Protein AF-A0A918YNK9-F1 (afdb_monomer)

Nearest PDB structures (foldseek):
  3v4v-assembly2_C  TM=7.750E-01  e=4.342E-01  Homo sapiens
  3od9-assembly1_B  TM=3.825E-01  e=2.742E-01  Aeromonas hydrophila subsp. hydrophila ATCC 7966
  5y31-assembly2_D  TM=4.243E-01  e=4.577E+00  Homo sapiens
  5y2z-assembly3_F  TM=4.241E-01  e=5.438E+00  Homo sapiens

Sequence (120 aa):
MAGENIGSATNTGAVTVLHGTPKGLDTSSGAQPFAQSSPGVPGDDEKDDYFGQDVKLDDVTGDGRADLLVGSQENAGNDAVTYLPSDGTRITTTGSRTVSPSTSGVSTTGTPYFGANFAD

Secondary structure (DSSP, 8-state):
-TT--BTTBTT-B-EEEE-EETTEE--SS-EEEE-TTSTTSSS---TT--BTSSEEEE-SSSSSSPEEEEEE-GGGTT-EEEEE-B-SSSB-STT-EEE-HHHHT---SS----SSS---

Structure (mmCIF, N/CA/C/O backbone):
data_AF-A0A918YNK9-F1
#
_entry.id   AF-A0A918YNK9-F1
#
loop_
_atom_site.group_PDB
_atom_site.id
_atom_site.type_symbol
_atom_site.label_atom_id
_atom_site.label_alt_id
_atom_site.label_comp_id
_atom_site.label_asym_id
_atom_site.label_entity_id
_atom_site.label_seq_id
_atom_site.pdbx_PDB_ins_code
_atom_site.Cartn_x
_atom_site.Cartn_y
_atom_site.Cartn_z
_atom_site.occupancy
_atom_site.B_iso_or_equiv
_atom_site.auth_seq_id
_atom_site.auth_comp_id
_atom_site.auth_asym_id
_atom_site.auth_atom_id
_atom_site.pdbx_PDB_model_num
ATOM 1 N N . MET A 1 1 ? 3.686 10.226 0.890 1.00 55.41 1 MET A N 1
ATOM 2 C CA . MET A 1 1 ? 3.204 10.830 -0.382 1.00 55.41 1 MET A CA 1
ATOM 3 C C . MET A 1 1 ? 3.790 10.039 -1.539 1.00 55.41 1 MET A C 1
ATOM 5 O O . MET A 1 1 ? 4.901 9.562 -1.359 1.00 55.41 1 MET A O 1
ATOM 9 N N . ALA A 1 2 ? 3.142 9.921 -2.706 1.00 62.47 2 ALA A N 1
ATOM 10 C CA . ALA A 1 2 ? 3.811 9.329 -3.873 1.00 62.47 2 ALA A CA 1
ATOM 11 C C . ALA A 1 2 ? 5.109 10.106 -4.170 1.00 62.47 2 ALA A C 1
ATOM 13 O O . ALA A 1 2 ? 5.083 11.333 -4.278 1.00 62.47 2 ALA A O 1
ATOM 14 N N . GLY A 1 3 ? 6.247 9.408 -4.224 1.00 67.75 3 GLY A N 1
ATOM 15 C CA . GLY A 1 3 ? 7.561 10.020 -4.446 1.00 67.75 3 GLY A CA 1
ATOM 16 C C . GLY A 1 3 ? 8.228 10.667 -3.219 1.00 67.75 3 GLY A C 1
ATOM 17 O O . GLY A 1 3 ? 9.194 11.409 -3.374 1.00 67.75 3 GLY A O 1
ATOM 18 N N . GLU A 1 4 ? 7.753 10.416 -1.996 1.00 80.44 4 GLU A N 1
ATOM 19 C CA . GLU A 1 4 ? 8.489 10.797 -0.782 1.00 80.44 4 GLU A CA 1
ATOM 20 C C . GLU A 1 4 ? 9.848 10.080 -0.707 1.00 80.44 4 GLU A C 1
ATOM 22 O O . GLU A 1 4 ? 9.971 8.931 -1.131 1.00 80.44 4 GLU A O 1
ATOM 27 N N . ASN A 1 5 ? 10.871 10.754 -0.175 1.00 84.94 5 ASN A N 1
ATOM 28 C CA . ASN A 1 5 ? 12.180 10.149 0.070 1.00 84.94 5 ASN A CA 1
ATOM 29 C C . ASN A 1 5 ? 12.211 9.560 1.483 1.00 84.94 5 ASN A C 1
ATOM 31 O O . ASN A 1 5 ? 12.034 10.308 2.448 1.00 84.94 5 ASN A O 1
ATOM 35 N N . ILE A 1 6 ? 12.513 8.269 1.611 1.00 82.19 6 ILE A N 1
ATOM 36 C CA . ILE A 1 6 ? 12.710 7.616 2.906 1.00 82.19 6 ILE A CA 1
ATOM 37 C C . ILE A 1 6 ? 14.191 7.247 3.043 1.00 82.19 6 ILE A C 1
ATOM 39 O O . ILE A 1 6 ? 14.763 6.486 2.262 1.00 82.19 6 ILE A O 1
ATOM 43 N N . GLY A 1 7 ? 14.859 7.854 4.028 1.00 86.88 7 GLY A N 1
ATOM 44 C CA . GLY A 1 7 ? 16.307 7.719 4.195 1.00 86.88 7 GLY A CA 1
ATOM 45 C C . GLY A 1 7 ? 17.083 8.233 2.974 1.00 86.88 7 GLY A C 1
ATOM 46 O O . GLY A 1 7 ? 16.975 9.403 2.611 1.00 8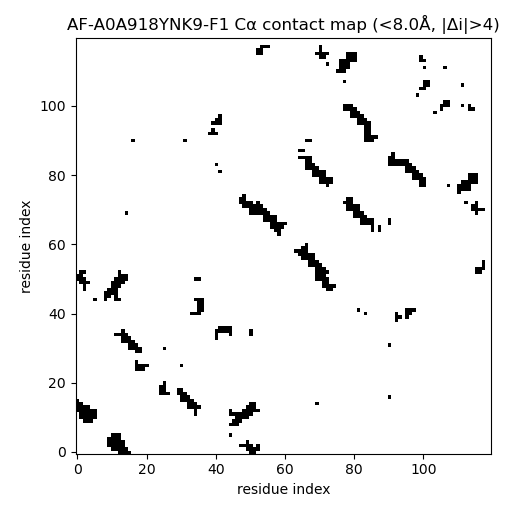6.88 7 GLY A O 1
ATOM 47 N N . SER A 1 8 ? 17.906 7.372 2.368 1.00 86.69 8 SER A N 1
ATOM 48 C CA . SER A 1 8 ? 18.681 7.690 1.157 1.00 86.69 8 SER A CA 1
ATOM 49 C C . SER A 1 8 ? 17.987 7.299 -0.148 1.00 86.69 8 SER A C 1
ATOM 51 O O . SER A 1 8 ? 18.479 7.661 -1.218 1.00 86.69 8 SER A O 1
ATOM 53 N N . ALA A 1 9 ? 16.890 6.544 -0.081 1.00 87.56 9 ALA A N 1
ATOM 54 C CA . ALA A 1 9 ? 16.146 6.125 -1.256 1.00 87.56 9 ALA A CA 1
ATOM 55 C C . ALA A 1 9 ? 15.208 7.264 -1.687 1.00 87.56 9 ALA A C 1
ATOM 57 O O . ALA A 1 9 ? 14.400 7.780 -0.911 1.00 87.56 9 ALA A O 1
ATOM 58 N N . THR A 1 10 ? 15.391 7.735 -2.920 1.00 89.50 10 THR A N 1
ATOM 59 C CA . THR A 1 10 ? 14.621 8.857 -3.466 1.00 89.50 10 THR A CA 1
ATOM 60 C C . THR A 1 10 ? 13.368 8.361 -4.163 1.00 89.50 10 THR A C 1
ATOM 62 O O . THR A 1 10 ? 13.435 7.340 -4.834 1.00 89.50 10 THR A O 1
ATOM 65 N N . ASN A 1 11 ? 12.273 9.114 -4.097 1.00 87.94 11 ASN A N 1
ATOM 66 C CA . ASN A 1 11 ? 11.015 8.783 -4.768 1.00 87.94 11 ASN A CA 1
ATOM 67 C C . ASN A 1 11 ? 10.399 7.428 -4.363 1.00 87.94 11 ASN A C 1
ATOM 69 O O . ASN A 1 11 ? 9.666 6.831 -5.142 1.00 87.94 11 ASN A O 1
ATOM 73 N N . THR A 1 12 ? 10.669 6.964 -3.144 1.00 90.50 12 THR A N 1
ATOM 74 C CA . THR A 1 12 ? 10.164 5.687 -2.602 1.00 90.50 12 THR A CA 1
ATOM 75 C C . THR A 1 12 ? 8.648 5.673 -2.476 1.00 90.50 12 THR A C 1
ATOM 77 O O . THR A 1 12 ? 7.995 4.728 -2.887 1.00 90.50 12 THR A O 1
ATOM 80 N N . GLY A 1 13 ? 8.066 6.771 -1.991 1.00 93.44 13 GLY A N 1
ATOM 81 C CA . GLY A 1 13 ? 6.634 6.874 -1.771 1.00 93.44 13 GLY A CA 1
ATOM 82 C C . GLY A 1 13 ? 6.162 6.410 -0.389 1.00 93.44 13 GLY A C 1
ATOM 83 O O . GLY A 1 13 ? 6.845 5.702 0.338 1.00 93.44 13 GLY A O 1
ATOM 84 N N . ALA A 1 14 ? 4.970 6.868 -0.015 1.00 95.19 14 ALA A N 1
ATOM 85 C CA . ALA A 1 14 ? 4.261 6.459 1.193 1.00 95.19 14 ALA A CA 1
ATOM 86 C C . ALA A 1 14 ? 2.774 6.814 1.073 1.00 95.19 14 ALA A C 1
ATOM 88 O O . ALA A 1 14 ? 2.409 7.805 0.425 1.00 95.19 14 ALA A O 1
ATOM 89 N N . VAL A 1 15 ? 1.926 6.090 1.796 1.00 96.25 15 VAL A N 1
ATOM 90 C CA . VAL A 1 15 ? 0.494 6.373 1.957 1.00 96.25 15 VAL A CA 1
ATOM 91 C C . VAL A 1 15 ? 0.176 6.635 3.424 1.00 96.25 15 VAL A C 1
ATOM 93 O O . VAL A 1 15 ? 0.771 6.033 4.310 1.00 96.25 15 VAL A O 1
ATOM 96 N N . THR A 1 16 ? -0.786 7.514 3.696 1.00 95.38 16 THR A N 1
ATOM 97 C CA . THR A 1 16 ? -1.301 7.726 5.055 1.00 95.38 16 THR A CA 1
ATOM 98 C C . THR A 1 16 ? -2.802 7.531 5.045 1.00 95.38 16 THR A C 1
ATOM 100 O O . THR A 1 16 ? -3.518 8.274 4.376 1.00 95.38 16 THR A O 1
ATOM 103 N N . VAL A 1 17 ? -3.287 6.559 5.813 1.00 94.81 17 VAL A N 1
ATOM 104 C CA . VAL A 1 17 ? -4.723 6.344 6.002 1.00 94.81 17 VAL A CA 1
ATOM 105 C C . VAL A 1 17 ? -5.209 7.228 7.143 1.00 94.81 17 VAL A C 1
ATOM 107 O O . VAL A 1 17 ? -4.629 7.229 8.229 1.00 94.81 17 VAL A O 1
ATOM 110 N N . LEU A 1 18 ? -6.277 7.985 6.891 1.00 92.69 18 LEU A N 1
ATOM 111 C CA . LEU A 1 18 ? -6.979 8.788 7.888 1.00 92.69 18 LEU A CA 1
ATOM 112 C C . LEU A 1 18 ? -8.401 8.258 8.033 1.00 92.69 18 LEU A C 1
ATOM 114 O O . LEU A 1 18 ? -9.152 8.202 7.059 1.00 92.69 18 LEU A O 1
ATOM 118 N N . HIS A 1 19 ? -8.785 7.891 9.251 1.00 88.94 19 HIS A N 1
ATOM 119 C CA . HIS A 1 19 ? -10.126 7.383 9.513 1.00 88.94 19 HIS A CA 1
ATOM 120 C C . HIS A 1 19 ? -11.147 8.520 9.605 1.00 88.94 19 HIS A C 1
ATOM 122 O O . HIS A 1 19 ? -10.899 9.568 10.201 1.00 88.94 19 HIS A O 1
ATOM 128 N N . GLY A 1 20 ? -12.330 8.298 9.035 1.00 87.62 20 GLY A N 1
ATOM 129 C CA . GLY A 1 20 ? -13.468 9.193 9.200 1.00 87.62 20 GLY A CA 1
ATOM 130 C C . GLY A 1 20 ? -14.152 9.003 10.554 1.00 87.62 20 GLY A C 1
ATOM 131 O O . GLY A 1 20 ? -14.275 7.893 11.066 1.00 87.62 20 GLY A O 1
ATOM 132 N N . THR A 1 21 ? -14.659 10.095 11.113 1.00 88.00 21 THR A N 1
ATOM 133 C CA . THR A 1 21 ? -15.540 10.111 12.284 1.00 88.00 21 THR A CA 1
ATOM 134 C C . THR A 1 21 ? -16.816 10.888 11.948 1.00 88.00 21 THR A C 1
ATOM 136 O O . THR A 1 21 ? -16.827 11.657 10.981 1.00 88.00 21 THR A O 1
ATOM 139 N N . PRO A 1 22 ? -17.878 10.809 12.775 1.00 91.62 22 PRO A N 1
ATOM 140 C CA . PRO A 1 22 ? -19.053 11.668 12.608 1.00 91.62 22 PRO A CA 1
ATOM 141 C C . PRO A 1 22 ? -18.749 13.177 12.628 1.00 91.62 22 PRO A C 1
ATOM 143 O O . PRO A 1 22 ? -19.600 13.973 12.246 1.00 91.62 22 PRO A O 1
ATOM 146 N N . LYS A 1 23 ? -17.559 13.584 13.093 1.00 90.94 23 LYS A N 1
ATOM 147 C CA . LYS A 1 23 ? -17.110 14.983 13.144 1.00 90.94 23 LYS A CA 1
ATOM 148 C C . LYS A 1 23 ? -16.143 15.357 12.010 1.00 90.94 23 LYS A C 1
ATOM 150 O O . LYS A 1 23 ? -15.653 16.481 12.002 1.00 90.94 23 LYS A O 1
ATOM 155 N N . GLY A 1 24 ? -15.868 14.447 11.074 1.00 90.50 24 GLY A N 1
ATOM 156 C CA . GLY A 1 24 ? -14.866 14.612 10.015 1.00 90.50 24 GLY A CA 1
ATOM 157 C C . GLY A 1 24 ? -13.680 13.659 10.174 1.00 90.50 24 GLY A C 1
ATOM 158 O O . GLY A 1 24 ? -13.741 12.714 10.960 1.00 90.50 24 GLY A O 1
ATOM 159 N N . LEU A 1 25 ? -12.608 13.893 9.416 1.00 90.44 25 LEU A N 1
ATOM 160 C CA . LEU A 1 25 ? -11.387 13.079 9.471 1.00 90.44 25 LEU A CA 1
ATOM 161 C C . LEU A 1 25 ? -10.702 13.183 10.843 1.00 90.44 25 LEU A C 1
ATOM 163 O O . LEU A 1 25 ? -10.532 14.282 11.371 1.00 90.44 25 LEU A O 1
ATOM 167 N N . ASP A 1 26 ? -10.279 12.047 11.397 1.00 89.06 26 ASP A N 1
ATOM 168 C CA . ASP A 1 26 ? -9.397 11.994 12.563 1.00 89.06 26 ASP A CA 1
ATOM 169 C C . ASP A 1 26 ? -7.951 12.240 12.121 1.00 89.06 26 ASP A C 1
ATOM 171 O O . ASP A 1 26 ? -7.266 11.351 11.613 1.00 89.06 26 ASP A O 1
ATOM 175 N N . THR A 1 27 ? -7.490 13.470 12.326 1.00 87.31 27 THR A N 1
ATOM 176 C CA . THR A 1 27 ? -6.110 13.886 12.053 1.00 87.31 27 THR A CA 1
ATOM 177 C C . THR A 1 27 ? -5.227 13.921 13.302 1.00 87.31 27 THR A C 1
ATOM 179 O O . THR A 1 27 ? -4.048 14.251 13.187 1.00 87.31 27 THR A O 1
ATOM 182 N N . SER A 1 28 ? -5.760 13.634 14.496 1.00 84.69 28 SER A N 1
ATOM 183 C CA . SER A 1 28 ? -5.054 13.836 15.772 1.00 84.69 28 SER A CA 1
ATOM 184 C C . SER A 1 28 ? -4.611 12.541 16.447 1.00 84.69 28 SER A C 1
ATOM 186 O O . SER A 1 28 ? -3.625 12.556 17.183 1.00 84.69 28 SER A O 1
ATOM 188 N N . SER A 1 29 ? -5.307 11.430 16.207 1.00 80.56 29 SER A N 1
ATOM 189 C CA . SER A 1 29 ? -4.989 10.125 16.806 1.00 80.56 29 SER A CA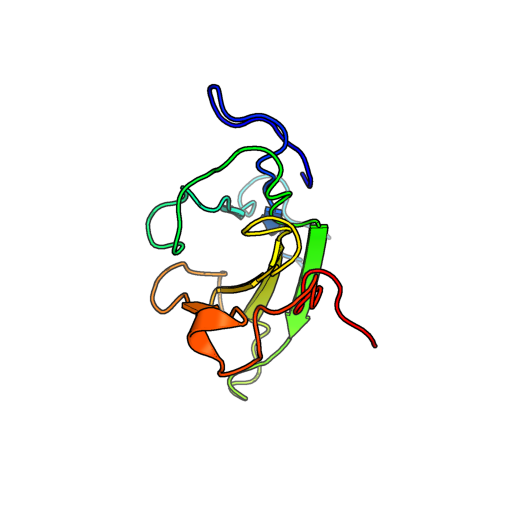 1
ATOM 190 C C . SER A 1 29 ? -5.066 8.944 15.839 1.00 80.56 29 SER A C 1
ATOM 192 O O . SER A 1 29 ? -4.622 7.849 16.184 1.00 80.56 29 SER A O 1
ATOM 194 N N . GLY A 1 30 ? -5.634 9.151 14.649 1.00 77.56 30 GLY A N 1
ATOM 195 C CA . GLY A 1 30 ? -6.029 8.074 13.740 1.00 77.56 30 GLY A CA 1
ATOM 196 C C . GLY A 1 30 ? -5.183 7.901 12.480 1.00 77.56 30 GLY A C 1
ATOM 197 O O . GLY A 1 30 ? -5.561 7.094 11.636 1.00 77.56 30 GLY A O 1
ATOM 198 N N . ALA A 1 31 ? -4.081 8.639 12.316 1.00 91.75 31 ALA A N 1
ATOM 199 C CA . ALA A 1 31 ? -3.258 8.550 11.111 1.00 91.75 31 ALA A CA 1
ATOM 200 C C . ALA A 1 31 ? -2.393 7.279 11.088 1.00 91.75 31 ALA A C 1
ATOM 202 O O . ALA A 1 31 ? -1.660 7.009 12.039 1.00 91.75 31 ALA A O 1
ATOM 203 N N . GLN A 1 32 ? -2.445 6.531 9.983 1.00 94.75 32 GLN A N 1
ATOM 204 C CA . GLN A 1 32 ? -1.657 5.316 9.770 1.00 94.75 32 GLN A CA 1
ATOM 205 C C . GLN A 1 32 ? -0.751 5.479 8.540 1.00 94.75 32 GLN A C 1
ATOM 207 O O . GLN A 1 32 ? -1.233 5.313 7.416 1.00 94.75 32 GLN A O 1
ATOM 212 N N . PRO A 1 33 ? 0.528 5.852 8.720 1.00 95.12 33 PRO A N 1
ATOM 213 C CA . PRO A 1 33 ? 1.480 5.899 7.621 1.00 95.12 33 PRO A CA 1
ATOM 214 C C . PRO A 1 33 ? 1.956 4.488 7.258 1.00 95.12 33 PRO A C 1
ATOM 216 O O . PRO A 1 33 ? 2.238 3.677 8.142 1.00 95.12 33 PRO A O 1
ATOM 219 N N . PHE A 1 34 ? 2.088 4.228 5.962 1.00 97.12 34 PHE A N 1
ATOM 220 C CA . PHE A 1 34 ? 2.666 3.013 5.407 1.00 97.12 34 PHE A CA 1
ATOM 221 C C . PHE A 1 34 ? 3.603 3.360 4.247 1.00 97.12 34 PHE A C 1
ATOM 223 O O . PHE A 1 34 ? 3.292 4.194 3.397 1.00 97.12 34 PHE A O 1
ATOM 230 N N . ALA A 1 35 ? 4.729 2.669 4.212 1.00 96.44 35 ALA A N 1
ATOM 231 C CA . ALA A 1 35 ? 5.701 2.604 3.127 1.00 96.44 35 ALA A CA 1
ATOM 232 C C . ALA A 1 35 ? 6.053 1.127 2.897 1.00 96.44 35 ALA A C 1
ATOM 234 O O . ALA A 1 35 ? 5.639 0.280 3.698 1.00 96.44 35 ALA A O 1
ATOM 235 N N . GLN A 1 36 ? 6.817 0.799 1.858 1.00 94.00 36 GLN A N 1
ATOM 236 C CA . GLN A 1 36 ? 7.198 -0.595 1.601 1.00 94.00 36 GLN A CA 1
ATOM 237 C C . GLN A 1 36 ? 8.056 -1.152 2.733 1.00 94.00 36 GLN A C 1
ATOM 239 O O . GLN A 1 36 ? 7.808 -2.260 3.193 1.00 94.00 36 GLN A O 1
ATOM 244 N N . SER A 1 37 ? 8.943 -0.329 3.295 1.00 95.25 37 SER A N 1
ATOM 245 C CA . SER A 1 37 ? 9.750 -0.679 4.470 1.00 95.25 37 SER A CA 1
ATOM 246 C C . SER A 1 37 ? 8.977 -0.752 5.796 1.00 95.25 37 SER A C 1
ATOM 248 O O . SER A 1 37 ? 9.560 -1.047 6.847 1.00 95.25 37 SER A O 1
ATOM 250 N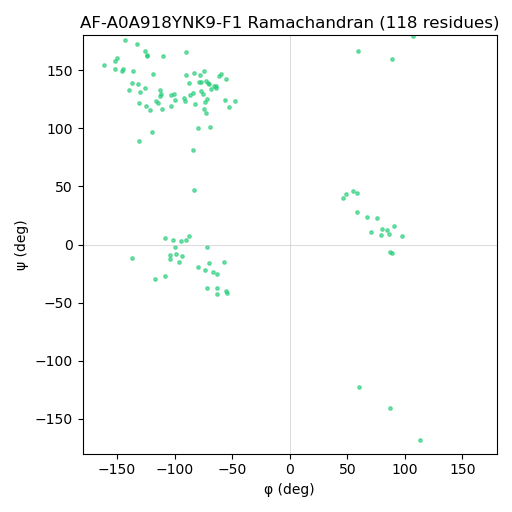 N . SER A 1 38 ? 7.670 -0.462 5.811 1.00 96.94 38 SER A N 1
ATOM 251 C CA . SER A 1 38 ? 6.888 -0.538 7.048 1.00 96.94 38 SER A CA 1
ATOM 252 C C . SER A 1 38 ? 6.827 -1.979 7.566 1.00 96.94 38 SER A C 1
ATOM 254 O O . SER A 1 38 ? 6.562 -2.893 6.789 1.00 96.94 38 SER A O 1
ATOM 256 N N . PRO A 1 39 ? 6.996 -2.225 8.880 1.00 97.00 39 PRO A N 1
ATOM 257 C CA . PRO A 1 39 ? 7.016 -3.583 9.417 1.00 97.00 39 PRO A CA 1
ATOM 258 C C . PRO A 1 39 ? 5.794 -4.426 9.008 1.00 97.00 39 PRO A C 1
ATOM 260 O O . PRO A 1 39 ? 4.653 -4.119 9.365 1.00 97.00 39 PRO A O 1
ATOM 263 N N . GLY A 1 40 ? 6.048 -5.518 8.283 1.00 96.38 4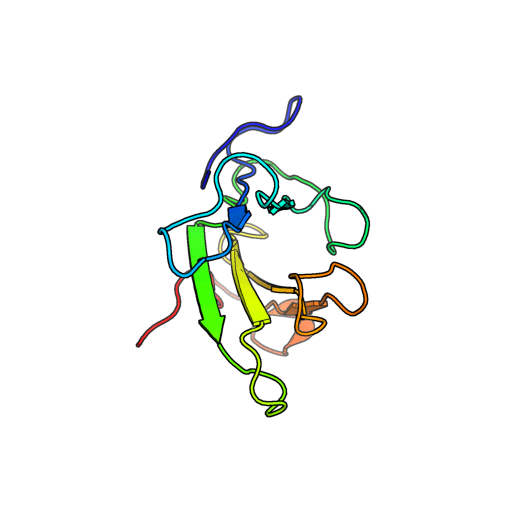0 GLY A N 1
ATOM 264 C CA . GLY A 1 40 ? 5.026 -6.448 7.792 1.00 96.38 40 GLY A CA 1
ATOM 265 C C . GLY A 1 40 ? 4.439 -6.101 6.418 1.00 96.38 40 GLY A C 1
ATOM 266 O O . GLY A 1 40 ? 3.700 -6.916 5.871 1.00 96.38 40 GLY A O 1
ATOM 267 N N . VAL A 1 41 ? 4.768 -4.943 5.841 1.00 97.50 41 VAL A N 1
ATOM 268 C CA . VAL A 1 41 ? 4.521 -4.672 4.419 1.00 97.50 41 VAL A CA 1
ATOM 269 C C . VAL A 1 41 ? 5.598 -5.408 3.605 1.00 97.50 41 VAL A C 1
ATOM 271 O O . VAL A 1 41 ? 6.765 -5.369 3.989 1.00 97.50 41 VAL A O 1
ATOM 274 N N . PRO A 1 42 ? 5.244 -6.158 2.546 1.00 94.88 42 PRO A N 1
ATOM 275 C CA . PRO A 1 42 ? 6.246 -6.826 1.724 1.00 94.88 42 PRO A CA 1
ATOM 276 C C . PRO A 1 42 ? 7.063 -5.833 0.887 1.00 94.88 42 PRO A C 1
ATOM 278 O O . PRO A 1 42 ? 6.493 -4.951 0.248 1.00 94.88 42 PRO A O 1
ATOM 281 N N . GLY A 1 43 ? 8.374 -6.065 0.824 1.00 91.44 43 GLY A N 1
ATOM 282 C CA . GLY A 1 43 ? 9.321 -5.244 0.069 1.00 91.44 43 GLY A CA 1
ATOM 283 C C . GLY A 1 43 ? 10.194 -4.377 0.972 1.00 91.44 43 GLY A C 1
ATOM 284 O O . GLY A 1 43 ? 10.072 -4.412 2.194 1.00 91.44 43 GLY A O 1
ATOM 285 N N . ASP A 1 44 ? 11.084 -3.623 0.343 1.00 92.81 44 ASP A N 1
ATOM 286 C CA . ASP A 1 44 ? 11.878 -2.563 0.955 1.00 92.81 44 ASP A CA 1
ATOM 287 C C . ASP A 1 44 ? 11.622 -1.276 0.162 1.00 92.81 44 ASP A C 1
ATOM 289 O O . ASP A 1 44 ? 11.103 -1.330 -0.949 1.00 92.81 44 ASP A O 1
ATOM 293 N N . ASP A 1 45 ? 11.960 -0.118 0.724 1.00 91.44 45 ASP A N 1
ATOM 294 C CA . ASP A 1 45 ? 11.871 1.133 -0.028 1.00 91.44 45 ASP A CA 1
ATOM 295 C C . ASP A 1 45 ? 13.003 1.183 -1.068 1.00 91.44 45 ASP A C 1
ATOM 297 O O . ASP A 1 45 ? 14.177 1.316 -0.692 1.00 91.44 45 ASP A O 1
ATOM 301 N N . GLU A 1 46 ? 12.682 1.133 -2.362 1.00 88.50 46 GLU A N 1
ATOM 302 C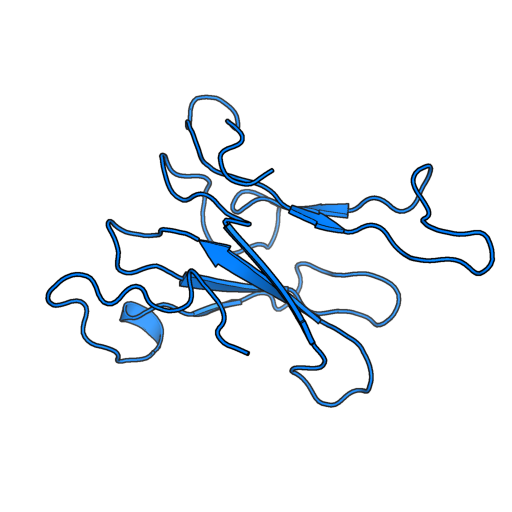 CA . GLU A 1 46 ? 13.661 1.325 -3.430 1.00 88.50 46 GLU A CA 1
ATOM 303 C C . GLU A 1 46 ? 13.448 2.653 -4.163 1.00 88.50 46 GLU A C 1
ATOM 305 O O . GLU A 1 46 ? 12.453 3.378 -4.037 1.00 88.50 46 GLU A O 1
ATOM 310 N N . LYS A 1 47 ? 14.501 3.065 -4.868 1.00 90.06 47 LYS A N 1
ATOM 311 C CA . LYS A 1 47 ? 14.476 4.328 -5.589 1.00 90.06 47 LYS A CA 1
ATOM 312 C C . LYS A 1 47 ? 13.484 4.230 -6.750 1.00 90.06 47 LYS A C 1
ATOM 314 O O . LYS A 1 47 ? 13.612 3.338 -7.577 1.00 90.06 47 LYS A O 1
ATOM 319 N N . ASP A 1 48 ? 12.649 5.261 -6.875 1.00 89.56 48 ASP A N 1
ATOM 320 C CA . ASP A 1 48 ? 11.677 5.429 -7.960 1.00 89.56 48 ASP A CA 1
ATO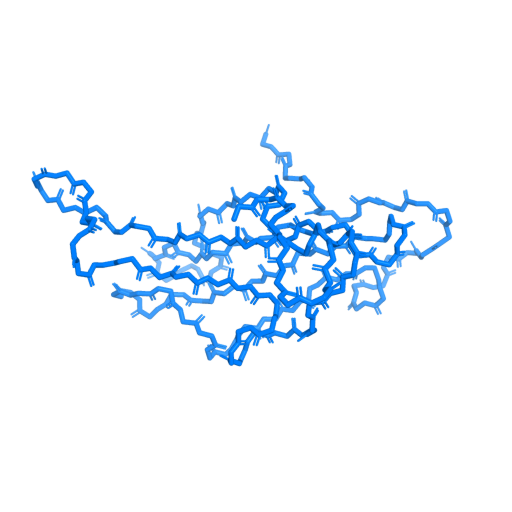M 321 C C . ASP A 1 48 ? 10.532 4.389 -7.956 1.00 89.56 48 ASP A C 1
ATOM 323 O O . ASP A 1 48 ? 9.883 4.217 -8.983 1.00 89.56 48 ASP A O 1
ATOM 327 N N . ASP A 1 49 ? 10.216 3.766 -6.810 1.00 91.69 49 ASP A N 1
ATOM 328 C CA . ASP A 1 49 ? 9.051 2.867 -6.686 1.00 91.69 49 ASP A CA 1
ATOM 329 C C . ASP A 1 49 ? 7.724 3.610 -6.506 1.00 91.69 49 ASP A C 1
ATOM 331 O O . ASP A 1 49 ? 6.657 3.057 -6.754 1.00 91.69 49 ASP A O 1
ATOM 335 N N . TYR A 1 50 ? 7.743 4.877 -6.088 1.00 92.69 50 TYR A N 1
ATOM 336 C CA . TYR A 1 50 ? 6.549 5.715 -5.949 1.00 92.69 50 TYR A CA 1
ATOM 337 C C . TYR A 1 50 ? 5.369 5.033 -5.229 1.00 92.69 50 TYR A C 1
ATOM 339 O O . TYR A 1 50 ? 4.219 5.243 -5.612 1.00 92.69 50 TYR A O 1
ATOM 347 N N . PHE A 1 51 ? 5.612 4.253 -4.174 1.00 95.19 51 PHE A N 1
ATOM 348 C CA . PHE A 1 51 ? 4.568 3.621 -3.372 1.00 95.19 51 PHE A CA 1
ATOM 349 C C . PHE A 1 51 ? 3.465 4.620 -2.995 1.00 95.19 51 PHE A C 1
ATOM 351 O O . PHE A 1 51 ? 3.717 5.686 -2.418 1.00 95.19 51 PHE A O 1
ATOM 358 N N . GLY A 1 52 ? 2.226 4.294 -3.359 1.00 94.81 52 GLY A N 1
ATOM 359 C CA . GLY A 1 52 ? 1.107 5.229 -3.259 1.00 94.81 52 GLY A CA 1
ATOM 360 C C . GLY A 1 52 ? 0.876 6.070 -4.504 1.00 94.81 52 GLY A C 1
ATOM 361 O O . GLY A 1 52 ? 0.168 7.071 -4.404 1.00 94.81 52 GLY A O 1
ATOM 362 N N . GLN A 1 53 ? 1.452 5.695 -5.651 1.00 93.06 53 GLN A N 1
ATOM 363 C CA . GLN A 1 53 ? 1.166 6.328 -6.938 1.00 93.06 53 GLN A CA 1
ATOM 364 C C . GLN A 1 53 ? -0.332 6.312 -7.233 1.00 93.06 53 GLN A C 1
ATOM 366 O O . GLN A 1 53 ? -0.872 7.316 -7.694 1.00 93.06 53 GLN A O 1
ATOM 371 N N . ASP A 1 54 ? -0.979 5.191 -6.932 1.00 92.75 54 ASP A N 1
ATOM 372 C CA . ASP A 1 54 ? -2.425 5.082 -6.923 1.00 92.75 54 ASP A CA 1
ATOM 373 C C . ASP A 1 54 ? -2.887 4.315 -5.683 1.00 92.75 54 ASP A C 1
ATOM 375 O O . ASP A 1 54 ? -2.169 3.465 -5.144 1.00 92.75 54 ASP A O 1
ATOM 379 N N . VAL A 1 55 ? -4.075 4.654 -5.192 1.00 94.06 55 VAL A N 1
ATOM 380 C CA . VAL A 1 55 ? -4.631 4.112 -3.952 1.00 94.06 55 VAL A CA 1
ATOM 381 C C . VAL A 1 55 ? -6.114 3.828 -4.108 1.00 94.06 55 VAL A C 1
ATOM 383 O O . VAL A 1 55 ? -6.886 4.676 -4.552 1.00 94.06 55 VAL A O 1
ATOM 386 N N . LYS A 1 56 ? -6.536 2.645 -3.663 1.00 94.38 56 LYS A N 1
ATOM 387 C CA . LYS A 1 56 ? -7.950 2.274 -3.613 1.00 94.38 56 LYS A CA 1
ATOM 388 C C . LYS A 1 56 ? -8.297 1.680 -2.255 1.00 94.38 56 LYS A C 1
ATOM 390 O O . LYS A 1 56 ? -7.541 0.884 -1.705 1.00 94.38 56 LYS A O 1
ATOM 395 N N . LEU A 1 57 ? -9.456 2.072 -1.734 1.00 93.69 57 LEU A N 1
ATOM 396 C CA . LEU A 1 57 ? -10.108 1.404 -0.613 1.00 93.69 57 LEU A CA 1
ATOM 397 C C . LEU A 1 57 ? -11.265 0.569 -1.164 1.00 93.69 57 LEU A C 1
ATOM 399 O O . LEU A 1 57 ? -12.162 1.130 -1.793 1.00 93.69 57 LEU A O 1
ATOM 403 N N . ASP A 1 58 ? -11.229 -0.746 -0.964 1.00 93.50 58 ASP A N 1
ATOM 404 C CA . ASP A 1 58 ? -12.237 -1.676 -1.492 1.00 93.50 58 ASP A CA 1
ATOM 405 C C . ASP A 1 58 ? -12.375 -2.913 -0.598 1.00 93.50 58 ASP A C 1
ATOM 407 O O . ASP A 1 58 ? -11.414 -3.313 0.053 1.00 93.50 58 ASP A O 1
ATOM 411 N N . ASP A 1 59 ? -13.552 -3.531 -0.562 1.00 94.25 59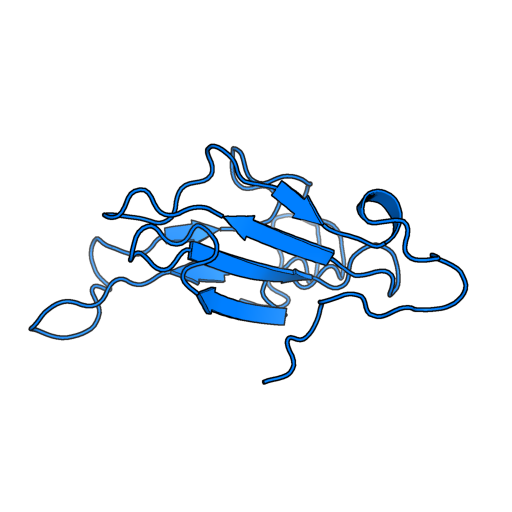 ASP A N 1
ATOM 412 C CA . ASP A 1 59 ? -13.778 -4.765 0.203 1.00 94.25 59 ASP A CA 1
ATOM 413 C C . ASP A 1 59 ? -13.342 -5.983 -0.621 1.00 94.25 59 ASP A C 1
ATOM 415 O O . ASP A 1 59 ? -14.137 -6.649 -1.287 1.00 94.25 59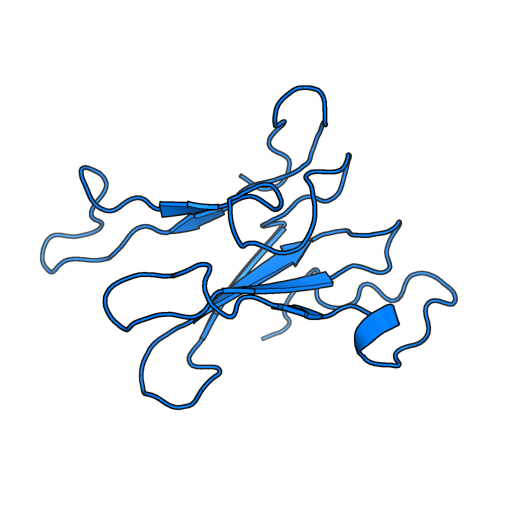 ASP A O 1
ATOM 419 N N . VAL A 1 60 ? -12.036 -6.252 -0.610 1.00 92.00 60 VAL A N 1
ATOM 420 C CA . VAL A 1 60 ? -11.424 -7.315 -1.422 1.00 92.00 60 VAL A CA 1
ATOM 421 C C . VAL A 1 60 ? -11.736 -8.706 -0.859 1.00 92.00 60 VAL A C 1
ATOM 423 O O . VAL A 1 60 ? -11.671 -9.698 -1.590 1.00 92.00 60 VAL A O 1
ATOM 426 N N . THR A 1 61 ? -12.075 -8.806 0.429 1.00 92.50 61 THR A N 1
ATOM 427 C CA . THR A 1 61 ? -12.348 -10.090 1.099 1.00 92.50 61 THR A CA 1
ATOM 428 C C . THR A 1 61 ? -13.830 -10.450 1.175 1.00 92.50 61 THR A C 1
ATOM 430 O O . THR A 1 61 ? -14.154 -11.620 1.394 1.00 92.50 61 THR A O 1
ATOM 433 N N . GLY A 1 62 ? -14.727 -9.493 0.938 1.00 94.38 62 GLY A N 1
ATOM 434 C CA . GLY A 1 62 ? -16.174 -9.671 1.028 1.00 94.38 62 GLY A CA 1
ATOM 435 C C . GLY A 1 62 ? -16.693 -9.710 2.466 1.00 94.38 62 GLY A C 1
ATOM 436 O O . GLY A 1 62 ? -17.750 -10.297 2.715 1.00 94.38 62 GLY A O 1
ATOM 437 N N . ASP A 1 63 ? -15.953 -9.145 3.422 1.00 94.25 63 ASP A N 1
ATOM 438 C CA . ASP A 1 63 ? -16.313 -9.138 4.844 1.00 94.25 63 ASP A CA 1
ATOM 439 C C . ASP A 1 63 ? -17.072 -7.864 5.275 1.00 94.25 63 ASP A C 1
ATOM 441 O O . ASP A 1 63 ? -17.451 -7.706 6.443 1.00 94.25 63 ASP A O 1
ATOM 445 N N . GLY A 1 64 ? -17.354 -6.979 4.316 1.00 94.25 64 GLY A N 1
ATOM 446 C CA . GLY A 1 64 ? -18.040 -5.709 4.495 1.00 94.25 64 GLY A CA 1
ATOM 447 C C . GLY A 1 64 ? -17.122 -4.565 4.922 1.00 94.25 64 GLY A C 1
ATOM 448 O O . GLY A 1 64 ? -17.631 -3.529 5.368 1.00 94.25 64 GLY A O 1
ATOM 449 N N . ARG A 1 65 ? -15.794 -4.728 4.851 1.00 91.88 65 ARG A N 1
ATOM 450 C CA . ARG A 1 65 ? -14.815 -3.735 5.310 1.00 91.88 65 ARG A CA 1
ATOM 451 C C . ARG A 1 65 ? -13.840 -3.411 4.188 1.00 91.88 65 ARG A C 1
ATOM 453 O O . ARG A 1 65 ? -13.319 -4.287 3.520 1.00 91.88 65 ARG A O 1
ATOM 460 N N . ALA A 1 66 ? -13.582 -2.120 3.993 1.00 93.69 66 ALA A N 1
ATOM 461 C CA . ALA A 1 66 ? -12.618 -1.696 2.991 1.00 93.69 66 ALA A CA 1
ATOM 462 C C . ALA A 1 66 ? -11.187 -2.017 3.445 1.00 93.69 66 ALA A C 1
ATOM 464 O O . ALA A 1 66 ? -10.752 -1.566 4.510 1.00 93.69 66 ALA A O 1
ATOM 465 N N . ASP A 1 67 ? -10.476 -2.748 2.598 1.00 96.50 67 ASP A N 1
ATOM 466 C CA . ASP A 1 67 ? -9.039 -2.975 2.624 1.00 96.50 67 ASP A CA 1
ATOM 467 C C . ASP A 1 67 ? -8.313 -1.900 1.809 1.00 96.50 67 ASP A C 1
ATOM 469 O O . ASP A 1 67 ? -8.929 -1.182 1.019 1.00 96.50 67 ASP A O 1
ATOM 473 N N . LEU A 1 68 ? -6.992 -1.801 1.969 1.00 97.31 68 LEU A N 1
ATOM 474 C CA . LEU A 1 68 ? -6.165 -0.855 1.226 1.00 97.31 68 LEU A CA 1
ATOM 475 C C . LEU A 1 68 ? -5.387 -1.552 0.106 1.00 97.31 68 LEU A C 1
ATOM 477 O O . LEU A 1 68 ? -4.656 -2.511 0.339 1.00 97.31 68 LEU A O 1
ATOM 481 N N . LEU A 1 69 ? -5.496 -1.007 -1.102 1.00 97.38 69 LEU A N 1
ATOM 482 C CA . LEU A 1 69 ? -4.686 -1.351 -2.265 1.00 97.38 69 LEU A CA 1
ATOM 483 C C . LEU A 1 69 ? -3.794 -0.163 -2.627 1.00 97.38 69 LEU A C 1
ATOM 485 O O . LEU A 1 69 ? -4.269 0.972 -2.700 1.00 97.38 69 LEU A O 1
ATOM 489 N N . VAL A 1 70 ? -2.513 -0.435 -2.861 1.00 97.25 70 VAL A N 1
ATOM 490 C CA . VAL A 1 70 ? -1.491 0.574 -3.148 1.00 97.25 70 VAL A CA 1
ATOM 491 C C . VAL A 1 70 ? -0.695 0.174 -4.385 1.00 97.25 70 VAL A C 1
ATOM 493 O O . VAL A 1 70 ? -0.093 -0.897 -4.396 1.00 97.25 70 VAL A O 1
ATOM 496 N N . GLY A 1 71 ? -0.683 1.025 -5.408 1.00 95.38 71 GLY A N 1
ATOM 497 C CA . GLY A 1 71 ? 0.165 0.870 -6.590 1.00 95.38 71 GLY A CA 1
ATOM 498 C C . GLY A 1 71 ? 1.588 1.404 -6.373 1.00 95.38 71 GLY A C 1
ATOM 499 O O . GLY A 1 71 ? 1.782 2.385 -5.641 1.00 95.38 71 GLY A O 1
ATOM 500 N N . SER A 1 72 ? 2.569 0.779 -7.028 1.00 94.31 72 SER A N 1
ATOM 501 C CA . SER A 1 72 ? 3.975 1.217 -7.091 1.00 94.31 72 SER A CA 1
ATOM 502 C C . SER A 1 72 ? 4.619 0.909 -8.456 1.00 94.31 72 SER A C 1
ATOM 504 O O . SER A 1 72 ? 4.244 -0.060 -9.119 1.00 94.31 72 SER A O 1
ATOM 506 N N . GLN A 1 73 ? 5.602 1.720 -8.872 1.00 89.94 73 GLN A N 1
ATOM 507 C CA . GLN A 1 73 ? 6.410 1.598 -10.103 1.00 89.94 73 GLN A CA 1
ATOM 508 C C . GLN A 1 73 ? 7.593 0.639 -9.954 1.00 89.94 73 GLN A C 1
ATOM 510 O O . GLN A 1 73 ? 8.725 0.923 -10.346 1.00 89.94 73 GLN A O 1
ATOM 515 N N . GLU A 1 74 ? 7.318 -0.523 -9.384 1.00 79.50 74 GLU A N 1
ATOM 516 C CA . GLU A 1 74 ? 8.306 -1.563 -9.150 1.00 79.50 74 GLU A CA 1
ATOM 517 C C . GLU A 1 74 ? 9.055 -1.982 -10.423 1.00 79.50 74 GLU A C 1
ATOM 519 O O . GLU A 1 74 ? 8.475 -2.194 -11.498 1.00 79.50 74 GLU A O 1
ATOM 524 N N . ASN A 1 75 ? 10.352 -2.254 -10.265 1.00 81.31 75 ASN A N 1
ATOM 525 C CA . ASN A 1 75 ? 11.123 -3.069 -11.205 1.00 81.31 75 ASN A CA 1
ATOM 526 C C . ASN A 1 75 ? 11.078 -2.570 -12.669 1.00 81.31 75 ASN A C 1
ATOM 528 O O . ASN A 1 75 ? 10.903 -3.362 -13.600 1.00 81.31 75 ASN A O 1
ATOM 532 N N . ALA A 1 76 ? 11.261 -1.260 -12.870 1.00 80.81 76 ALA A N 1
ATOM 533 C CA . ALA A 1 76 ? 11.372 -0.611 -14.182 1.00 80.81 76 ALA A CA 1
ATOM 534 C C . ALA A 1 76 ? 10.149 -0.806 -15.107 1.00 80.81 76 ALA A C 1
ATOM 536 O O . ALA A 1 76 ? 10.298 -1.056 -16.306 1.00 80.81 76 ALA A O 1
ATOM 537 N N . GLY A 1 77 ? 8.938 -0.658 -14.559 1.00 78.44 77 GLY A N 1
ATOM 538 C CA . GLY A 1 77 ? 7.684 -0.710 -15.321 1.00 78.44 77 GLY A CA 1
ATOM 539 C C . GLY A 1 77 ? 6.985 -2.068 -15.290 1.00 78.44 77 GLY A C 1
ATOM 540 O O . GLY A 1 77 ? 6.024 -2.280 -16.037 1.00 78.44 77 GLY A O 1
ATOM 541 N N . ASN A 1 78 ? 7.476 -3.004 -14.469 1.00 83.81 78 ASN A N 1
ATOM 542 C CA . ASN A 1 78 ? 6.714 -4.201 -14.128 1.00 83.81 78 ASN A CA 1
ATOM 543 C C . ASN A 1 78 ? 5.563 -3.853 -13.197 1.00 83.81 78 ASN A C 1
ATOM 545 O O . ASN A 1 78 ? 4.482 -4.399 -13.387 1.00 83.81 78 ASN A O 1
ATOM 549 N N . ASP A 1 79 ? 5.801 -2.913 -12.286 1.00 92.31 79 ASP A N 1
ATOM 550 C CA . ASP A 1 79 ? 4.855 -2.364 -11.331 1.00 92.31 79 ASP A CA 1
ATOM 551 C C . ASP A 1 79 ? 4.264 -3.429 -10.392 1.00 92.31 79 ASP A C 1
ATOM 553 O O . ASP A 1 79 ? 4.437 -4.646 -10.560 1.00 92.31 79 ASP A O 1
ATOM 557 N N . ALA A 1 80 ? 3.612 -2.972 -9.330 1.00 93.56 80 ALA A N 1
ATOM 558 C CA . ALA A 1 80 ? 2.962 -3.865 -8.390 1.00 93.56 80 ALA A CA 1
ATOM 559 C C . ALA A 1 80 ? 1.743 -3.237 -7.724 1.00 93.56 80 ALA A C 1
ATOM 561 O O . ALA A 1 80 ? 1.593 -2.019 -7.639 1.00 93.56 80 ALA A O 1
ATOM 562 N N . VAL A 1 81 ? 0.905 -4.122 -7.185 1.00 94.94 81 VAL A N 1
ATOM 563 C CA . VAL A 1 81 ? -0.164 -3.793 -6.246 1.00 94.94 81 VAL A CA 1
ATOM 564 C C . VAL A 1 81 ? 0.163 -4.429 -4.907 1.00 94.94 81 VAL A C 1
ATOM 566 O O . VAL A 1 81 ? 0.273 -5.653 -4.796 1.00 94.94 81 VAL A O 1
ATOM 569 N N . THR A 1 82 ? 0.260 -3.608 -3.871 1.00 96.88 82 THR A N 1
ATOM 570 C CA . THR A 1 82 ? 0.368 -4.057 -2.485 1.00 96.88 82 THR A CA 1
ATOM 571 C C . THR A 1 82 ? -0.995 -3.962 -1.812 1.00 96.88 82 THR A C 1
ATOM 573 O O . THR A 1 82 ? -1.624 -2.908 -1.788 1.00 96.88 82 THR A O 1
ATOM 576 N N . TYR A 1 83 ? -1.455 -5.082 -1.266 1.00 97.19 83 TYR A N 1
ATOM 577 C CA . TYR A 1 83 ? -2.693 -5.208 -0.505 1.00 97.19 83 TYR A CA 1
ATOM 578 C C . TYR A 1 83 ? -2.392 -5.218 0.994 1.00 97.19 83 TYR A C 1
ATOM 580 O O . TYR A 1 83 ? -1.557 -6.010 1.442 1.00 97.19 83 TYR A O 1
ATOM 588 N N . LEU A 1 84 ? -3.090 -4.373 1.755 1.00 98.38 84 LEU A N 1
ATOM 589 C CA . LEU A 1 84 ? -3.050 -4.302 3.213 1.00 98.38 84 LEU A CA 1
ATOM 590 C C . LEU A 1 84 ? -4.471 -4.532 3.769 1.00 98.38 84 LEU A C 1
ATOM 592 O O . LEU A 1 84 ? -5.361 -3.715 3.510 1.00 98.38 84 LEU A O 1
ATOM 596 N N . PRO A 1 85 ? -4.698 -5.616 4.532 1.00 97.31 85 PRO A N 1
ATOM 597 C CA . PRO A 1 85 ? -6.024 -5.971 5.025 1.00 97.31 85 PRO A CA 1
ATOM 598 C C . PRO A 1 85 ? -6.492 -5.081 6.176 1.00 97.31 85 PRO A C 1
ATOM 600 O O . PRO A 1 85 ? -5.704 -4.653 7.024 1.00 97.31 85 PRO A O 1
ATOM 603 N N . SER A 1 86 ? -7.799 -4.882 6.260 1.00 95.88 86 SER A N 1
ATOM 604 C CA . SER A 1 86 ? -8.491 -4.265 7.384 1.00 95.88 86 SER A CA 1
ATOM 605 C C . SER A 1 86 ? -8.849 -5.300 8.449 1.00 95.88 86 SER A C 1
ATOM 607 O O . SER A 1 86 ? -9.322 -6.388 8.141 1.00 95.88 86 SER A O 1
ATOM 609 N N . ASP A 1 87 ? -8.694 -4.953 9.729 1.00 93.62 87 ASP A N 1
ATOM 610 C CA . ASP A 1 87 ? -9.301 -5.721 10.832 1.00 93.62 87 ASP A CA 1
ATOM 611 C C . ASP A 1 87 ? -10.711 -5.220 11.193 1.00 93.62 87 ASP A C 1
ATOM 613 O O . ASP A 1 87 ? -11.336 -5.666 12.160 1.00 93.62 87 ASP A O 1
ATOM 617 N N . GLY A 1 88 ? -11.212 -4.245 10.427 1.00 90.19 88 GLY A N 1
ATOM 618 C CA . GLY A 1 88 ? -12.491 -3.592 10.656 1.00 90.19 88 GLY A CA 1
ATOM 619 C C . GLY A 1 88 ? -12.475 -2.408 11.602 1.00 90.19 88 GLY A C 1
ATOM 620 O O . GLY A 1 88 ? -13.493 -1.724 11.731 1.00 90.19 88 GLY A O 1
ATOM 621 N N . THR A 1 89 ? -11.339 -2.143 12.231 1.00 89.62 89 THR A N 1
ATOM 622 C CA . THR A 1 89 ? -11.086 -0.920 12.989 1.00 89.62 89 THR A CA 1
ATOM 623 C C . THR A 1 89 ? -9.952 -0.106 12.391 1.00 89.62 89 THR A C 1
ATOM 625 O O . THR A 1 89 ? -9.980 1.117 12.525 1.00 89.62 89 THR A O 1
ATOM 628 N N . ARG A 1 90 ? -8.983 -0.763 11.741 1.00 92.75 90 ARG A N 1
ATOM 629 C CA . ARG A 1 90 ? -7.778 -0.184 11.138 1.00 92.75 90 ARG A CA 1
ATOM 630 C C . ARG A 1 90 ? -7.291 -1.020 9.959 1.00 92.75 90 ARG A C 1
ATOM 632 O O . ARG A 1 90 ? -7.538 -2.223 9.905 1.00 92.75 90 ARG A O 1
ATOM 639 N N . ILE A 1 91 ? -6.518 -0.390 9.076 1.00 96.69 91 ILE A N 1
ATOM 640 C CA . ILE A 1 91 ? -5.659 -1.119 8.133 1.00 96.69 91 ILE A CA 1
ATOM 641 C C . ILE A 1 91 ? -4.499 -1.752 8.910 1.00 96.69 91 ILE A C 1
ATOM 643 O O . ILE A 1 91 ? -3.933 -1.129 9.813 1.00 96.69 91 ILE A O 1
ATOM 647 N N . THR A 1 92 ? -4.145 -2.986 8.572 1.00 96.19 92 THR A N 1
ATOM 648 C CA . THR A 1 92 ? -3.110 -3.784 9.234 1.00 96.19 92 THR A CA 1
ATOM 649 C C . THR A 1 92 ? -2.056 -4.252 8.234 1.00 96.19 92 THR A C 1
ATOM 651 O O . THR A 1 92 ? -2.283 -4.251 7.027 1.00 96.19 92 THR A O 1
ATOM 654 N N . THR A 1 93 ? -0.888 -4.660 8.736 1.00 97.38 93 THR A N 1
ATOM 655 C CA . THR A 1 93 ? 0.170 -5.270 7.912 1.00 97.38 93 THR A CA 1
ATOM 656 C C . THR A 1 93 ? 0.182 -6.801 7.992 1.00 97.38 93 THR A C 1
ATOM 658 O O . THR A 1 93 ? 0.880 -7.481 7.243 1.00 97.38 93 THR A O 1
ATOM 661 N N . THR A 1 94 ? -0.617 -7.386 8.889 1.00 96.69 94 THR A N 1
ATOM 662 C CA . THR A 1 94 ? -0.717 -8.841 9.036 1.00 96.69 94 THR A CA 1
ATOM 663 C C . THR A 1 94 ? -1.527 -9.418 7.885 1.00 96.69 94 THR A C 1
ATOM 665 O O . THR A 1 94 ? -2.717 -9.157 7.779 1.00 96.69 94 THR A O 1
ATOM 668 N N . GLY A 1 95 ? -0.906 -10.259 7.058 1.00 95.56 95 GLY A N 1
ATOM 669 C CA . GLY A 1 95 ? -1.566 -10.834 5.880 1.00 95.56 95 GLY A CA 1
ATOM 670 C C . GLY A 1 95 ? -1.487 -9.950 4.633 1.00 95.56 95 GLY A C 1
ATOM 671 O O . GLY A 1 95 ? -2.124 -10.272 3.624 1.00 95.56 95 GLY A O 1
ATOM 672 N N . SER A 1 96 ? -0.690 -8.877 4.684 1.00 97.62 96 SER A N 1
ATOM 673 C CA . SER A 1 96 ? -0.349 -8.083 3.508 1.00 97.62 96 SER A CA 1
ATOM 674 C C . SER A 1 96 ? 0.354 -8.922 2.447 1.00 97.62 96 SER A C 1
ATOM 676 O O . SER A 1 96 ? 1.093 -9.862 2.749 1.00 97.62 96 SER A O 1
ATOM 678 N N . ARG A 1 97 ? 0.115 -8.582 1.180 1.00 95.25 97 ARG A N 1
ATOM 679 C CA . ARG A 1 97 ? 0.695 -9.282 0.027 1.00 95.25 97 ARG A CA 1
ATOM 680 C C . ARG A 1 97 ? 0.969 -8.306 -1.107 1.00 95.25 97 ARG A C 1
ATOM 682 O O . ARG A 1 97 ? 0.197 -7.373 -1.303 1.00 95.25 97 ARG A O 1
ATOM 689 N N . THR A 1 98 ? 1.994 -8.594 -1.897 1.00 94.81 98 THR A N 1
ATOM 690 C CA . THR A 1 98 ? 2.292 -7.856 -3.127 1.00 94.81 98 THR A CA 1
ATOM 691 C C . THR A 1 98 ? 2.057 -8.759 -4.326 1.00 94.81 98 THR A C 1
ATOM 693 O O . THR A 1 98 ? 2.524 -9.900 -4.367 1.00 94.81 98 THR A O 1
ATOM 696 N N . VAL A 1 99 ? 1.300 -8.253 -5.294 1.00 92.81 99 VAL A N 1
ATOM 697 C CA . VAL A 1 99 ? 1.041 -8.912 -6.571 1.00 92.81 99 VAL A CA 1
ATOM 698 C C . VAL A 1 99 ? 1.703 -8.092 -7.666 1.00 92.81 99 VAL A C 1
ATOM 700 O O . VAL A 1 99 ? 1.483 -6.891 -7.773 1.00 92.81 99 VAL A O 1
ATOM 703 N N . SER A 1 100 ? 2.508 -8.755 -8.480 1.00 91.44 100 SER A N 1
ATOM 704 C CA . SER A 1 100 ? 3.260 -8.171 -9.587 1.00 91.44 100 SER A CA 1
ATOM 705 C C . SER A 1 100 ? 3.281 -9.175 -10.744 1.00 91.44 100 SER A C 1
ATOM 707 O O . SER A 1 100 ? 2.798 -10.308 -10.587 1.00 91.44 100 SER A O 1
ATOM 709 N N . PRO A 1 101 ? 3.837 -8.842 -11.919 1.00 89.31 101 PRO A N 1
ATOM 710 C CA . PRO A 1 101 ? 3.914 -9.796 -13.019 1.00 89.31 101 PRO A CA 1
ATOM 711 C C . PRO A 1 101 ? 4.618 -11.108 -12.644 1.00 89.31 101 PRO A C 1
ATOM 713 O O . PRO A 1 101 ? 4.132 -12.196 -12.960 1.00 89.31 101 PRO A O 1
ATOM 716 N N . SER A 1 102 ? 5.702 -11.019 -11.867 1.00 85.31 102 SER A N 1
ATOM 717 C CA . SER A 1 102 ? 6.489 -12.180 -11.438 1.00 85.31 102 SER A CA 1
ATOM 718 C C . SER A 1 102 ? 5.735 -13.122 -10.493 1.00 85.31 102 SER A C 1
ATOM 720 O O . SER A 1 102 ? 6.057 -14.309 -10.448 1.00 85.31 102 SER A O 1
ATOM 722 N N . THR A 1 103 ? 4.716 -12.636 -9.777 1.00 86.75 103 THR A N 1
ATOM 723 C CA . THR A 1 103 ? 3.900 -13.445 -8.854 1.00 86.75 103 THR A CA 1
ATOM 724 C C . THR A 1 103 ? 2.520 -13.809 -9.405 1.00 86.75 103 THR A C 1
ATOM 726 O O . THR A 1 103 ? 1.864 -14.696 -8.863 1.00 86.75 103 THR A O 1
ATOM 729 N N . SER A 1 104 ? 2.087 -13.174 -10.496 1.00 84.69 104 SER A N 1
ATOM 730 C CA . SER A 1 104 ? 0.772 -13.387 -11.124 1.00 84.69 104 SER A CA 1
ATOM 731 C C . SER A 1 104 ? 0.815 -14.224 -12.407 1.00 84.69 104 SER A C 1
ATOM 733 O O . SER A 1 104 ? -0.233 -14.617 -12.918 1.00 84.69 104 SER A O 1
ATOM 735 N N . GLY A 1 105 ? 2.009 -14.512 -12.936 1.00 85.62 105 GLY A N 1
ATOM 736 C CA . GLY A 1 105 ? 2.176 -15.220 -14.209 1.00 85.62 105 GLY A CA 1
ATOM 737 C C . GLY A 1 105 ? 1.988 -14.328 -15.441 1.00 85.62 105 GLY A C 1
ATOM 738 O O . GLY A 1 105 ? 1.967 -14.833 -16.564 1.00 85.62 105 GLY A O 1
ATOM 739 N N . VAL A 1 106 ? 1.875 -13.011 -15.248 1.00 86.62 106 VAL A N 1
ATOM 740 C CA . VAL A 1 106 ? 1.936 -12.025 -16.332 1.00 86.62 106 VAL A CA 1
ATOM 741 C C . VAL A 1 106 ? 3.383 -11.905 -16.817 1.00 86.62 106 VAL A C 1
ATOM 743 O O . VAL A 1 106 ? 4.332 -11.955 -16.036 1.00 86.62 106 VAL A O 1
ATOM 746 N N . SER A 1 107 ? 3.570 -11.770 -18.131 1.00 86.44 107 SER A N 1
ATOM 747 C CA . SER A 1 107 ? 4.907 -11.623 -18.709 1.00 86.44 107 SER A CA 1
ATOM 748 C C . SER A 1 107 ? 5.559 -10.312 -18.271 1.00 86.44 107 SER A C 1
ATOM 750 O O . SER A 1 107 ? 4.943 -9.254 -18.344 1.00 86.44 107 SER A O 1
ATOM 752 N N . THR A 1 108 ? 6.837 -10.385 -17.909 1.00 88.00 108 THR A N 1
ATOM 753 C CA . THR A 1 108 ? 7.712 -9.228 -17.664 1.00 88.00 108 THR A CA 1
ATOM 754 C C . THR A 1 108 ? 8.401 -8.731 -18.941 1.00 88.00 108 THR A C 1
ATOM 756 O O . THR A 1 108 ? 9.308 -7.907 -18.885 1.00 88.00 108 THR A O 1
ATOM 759 N N . THR A 1 109 ? 8.040 -9.258 -20.120 1.00 86.81 109 THR A N 1
ATOM 760 C CA . THR A 1 109 ? 8.614 -8.781 -21.387 1.00 86.81 109 THR A CA 1
ATO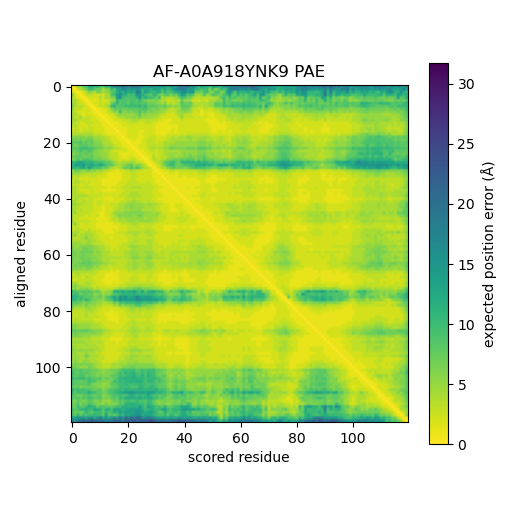M 761 C C . THR A 1 109 ? 8.028 -7.415 -21.741 1.00 86.81 109 THR A C 1
ATOM 763 O O . THR A 1 109 ? 6.818 -7.293 -21.915 1.00 86.81 109 THR A O 1
ATOM 766 N N . GLY A 1 110 ? 8.887 -6.407 -21.914 1.00 86.31 110 GLY A N 1
ATOM 767 C CA . GLY A 1 110 ? 8.466 -5.020 -22.135 1.00 86.31 110 GLY A CA 1
ATOM 768 C C . GLY A 1 110 ? 8.252 -4.277 -20.814 1.00 86.31 110 GLY A C 1
ATOM 769 O O . GLY A 1 110 ? 9.036 -4.452 -19.890 1.00 86.31 110 GLY A O 1
ATOM 770 N N . THR A 1 111 ? 7.210 -3.446 -20.745 1.00 84.81 111 THR A N 1
ATOM 771 C CA . THR A 1 111 ? 6.798 -2.685 -19.550 1.00 84.81 111 THR A CA 1
ATOM 772 C C . THR A 1 111 ? 5.298 -2.899 -19.335 1.00 84.81 111 THR A C 1
ATOM 774 O O . THR A 1 111 ? 4.492 -2.193 -19.952 1.00 84.81 111 THR A O 1
ATOM 777 N N . PRO A 1 112 ? 4.887 -3.932 -18.578 1.00 82.44 112 PRO A N 1
ATOM 778 C CA . PRO A 1 112 ? 3.475 -4.294 -18.470 1.00 82.44 112 PRO A CA 1
ATOM 779 C C . PRO A 1 112 ? 2.630 -3.278 -17.688 1.00 82.44 112 PRO A C 1
ATOM 781 O O . PRO A 1 112 ? 1.408 -3.337 -17.802 1.00 82.44 112 PRO A O 1
ATOM 784 N N . TYR A 1 113 ? 3.245 -2.364 -16.927 1.00 83.88 113 TYR A N 1
ATOM 785 C CA . TYR A 1 113 ? 2.568 -1.381 -16.074 1.00 83.88 113 TYR A CA 1
ATOM 786 C C . TYR A 1 113 ? 1.486 -2.008 -15.181 1.00 83.88 113 TYR A C 1
ATOM 788 O O . TYR A 1 113 ? 0.348 -1.535 -15.100 1.00 83.88 113 TYR A O 1
ATOM 796 N N . PHE A 1 114 ? 1.806 -3.158 -14.583 1.00 80.69 114 PHE A N 1
ATOM 797 C CA . PHE A 1 114 ? 0.840 -3.975 -13.867 1.00 80.69 114 PHE A CA 1
ATOM 798 C C . PHE A 1 114 ? 0.393 -3.290 -12.572 1.00 80.69 114 PHE A C 1
ATOM 800 O O . PHE A 1 114 ? 1.066 -3.329 -11.548 1.00 80.69 114 PHE A O 1
ATOM 807 N N . GLY A 1 115 ? -0.794 -2.687 -12.616 1.00 77.81 115 GLY A N 1
ATOM 808 C CA . GLY A 1 115 ? -1.503 -2.233 -11.424 1.00 77.81 115 GLY A CA 1
ATOM 809 C C . GLY A 1 115 ? -0.894 -1.031 -10.697 1.00 77.81 115 GLY A C 1
ATOM 810 O O . GLY A 1 115 ? -1.380 -0.701 -9.621 1.00 77.81 115 GLY A O 1
ATOM 811 N N . ALA A 1 116 ? 0.086 -0.324 -11.278 1.00 74.00 116 ALA A N 1
ATOM 812 C CA . ALA A 1 116 ? 0.507 0.981 -10.750 1.00 74.00 116 ALA A CA 1
ATOM 813 C C . ALA A 1 116 ? -0.607 2.035 -10.803 1.00 74.00 116 ALA A C 1
ATOM 815 O O . ALA A 1 116 ? -0.579 2.986 -10.028 1.00 74.00 116 ALA A O 1
ATOM 816 N N . ASN A 1 117 ? -1.569 1.879 -11.720 1.00 78.25 117 ASN A N 1
ATOM 817 C CA . ASN A 1 117 ? -2.781 2.690 -11.787 1.00 78.25 117 ASN A CA 1
ATOM 818 C C . ASN A 1 117 ? -3.991 1.751 -11.881 1.00 78.25 117 ASN A C 1
ATOM 820 O O . ASN A 1 117 ? -4.008 0.827 -12.702 1.00 78.25 117 ASN A O 1
ATOM 824 N N . PHE A 1 118 ? -5.002 1.985 -11.057 1.00 76.88 118 PHE A N 1
ATOM 825 C CA . PHE A 1 118 ? -6.279 1.295 -11.083 1.00 76.88 118 PHE A CA 1
ATOM 826 C C . PHE A 1 118 ? -7.187 1.972 -12.120 1.00 76.88 118 PHE A C 1
ATOM 828 O O . PHE A 1 118 ? -7.345 3.191 -12.132 1.00 76.88 118 PHE A O 1
ATOM 835 N N . ALA A 1 119 ? -7.790 1.187 -13.012 1.00 66.19 119 ALA A N 1
ATOM 836 C CA . ALA A 1 119 ? -8.860 1.673 -13.878 1.00 66.19 119 ALA A CA 1
ATOM 837 C C . ALA A 1 119 ? -10.210 1.412 -13.191 1.00 66.19 119 ALA A C 1
ATOM 839 O O . ALA A 1 119 ? -10.474 0.272 -12.801 1.00 66.19 119 ALA A O 1
ATOM 840 N N . ASP A 1 120 ? -11.031 2.454 -13.043 1.00 55.75 120 ASP A N 1
ATOM 841 C CA . ASP A 1 120 ? -12.470 2.368 -12.738 1.00 55.75 120 ASP A CA 1
ATOM 842 C C . ASP A 1 120 ? -13.270 2.651 -14.019 1.00 55.75 120 ASP A C 1
ATOM 844 O O . ASP A 1 120 ? -13.002 3.702 -14.654 1.00 55.75 120 ASP A O 1
#

Mean predicted aligned error: 4.61 Å

Solvent-accessible surface area (backbone atoms only — not comparable to full-atom values): 6570 Å² total; per-residue (Å²): 72,56,43,34,63,59,89,91,28,46,25,17,19,18,42,68,48,61,44,77,49,103,91,43,71,35,82,85,86,44,66,46,78,44,38,35,62,33,87,56,37,70,68,62,64,42,65,56,20,20,28,36,63,24,76,48,77,42,52,84,84,73,82,86,45,61,21,42,38,31,7,16,43,34,84,82,32,33,12,20,32,37,38,27,39,46,81,77,85,48,79,39,36,75,86,31,47,71,48,29,28,92,74,68,77,46,69,71,77,78,61,61,53,35,49,28,61,83,87,132

Radius of gyration: 14.46 Å; Cα contacts (8 Å, |Δi|>4): 288; chains: 1; bounding box: 38×30×39 Å

Foldseek 3Di:
DQQDDDDPATRQAKDWDWDADPVGTDPPPGIDIDGCCPVLRPDHRHHQFRWQLDKDFDDPPPPPGTWIWTWTCPDPQQIKIKTFDDPRVDTHSVPIDIDTCVNPVNDPPDRPNPPNYDDD

Organism: NCBI:txid68171

pLDDT: mean 89.47, std 8.09, range [55.41, 98.38]

InterPro domains:
  IPR028994 Integrin alpha, N-terminal [G3DSA:2.130.10.130] (2-120)
  IPR028994 Integrin alpha, N-terminal [SSF69318] (8-102)